Protein AF-A0AAV1U0G1-F1 (afdb_monomer)

Radius of gyration: 42.74 Å; Cα contacts (8 Å, |Δi|>4): 14; chains: 1; bounding box: 74×55×129 Å

Mean predicted aligned error: 19.36 Å

Solvent-accessible surface area (backbone atoms only — not comparable to full-atom values): 7102 Å² total; per-residue (Å²): 137,83,80,84,84,75,72,89,66,76,85,77,79,51,84,85,47,50,61,57,56,49,51,56,50,51,52,54,49,50,55,50,51,55,51,50,52,52,52,50,50,53,52,53,52,54,50,52,54,52,52,53,50,51,52,49,52,50,51,57,65,51,51,61,53,54,53,54,52,51,53,30,54,75,67,68,62,58,80,49,75,72,52,31,57,73,69,72,42,78,88,73,70,80,73,79,77,77,76,82,82,84,90,88,80,82,84,81,83,77,136

Organism: NCBI:txid2874970

Structure (mmCIF, N/CA/C/O backbone):
data_AF-A0AAV1U0G1-F1
#
_entry.id   AF-A0AAV1U0G1-F1
#
loop_
_atom_site.group_PDB
_atom_site.id
_atom_site.type_symbol
_atom_site.label_atom_id
_atom_site.label_alt_id
_atom_site.label_comp_id
_atom_site.label_asym_id
_atom_site.label_entity_id
_atom_site.label_seq_id
_atom_site.pdbx_PDB_ins_code
_atom_site.Cartn_x
_atom_site.Cartn_y
_atom_site.Cartn_z
_atom_site.occupancy
_atom_site.B_iso_or_equiv
_atom_site.auth_seq_id
_atom_site.auth_comp_id
_atom_site.auth_asym_id
_atom_site.auth_atom_id
_atom_site.pdbx_PDB_model_num
ATOM 1 N N . MET A 1 1 ? 34.515 38.239 -42.672 1.00 46.06 1 MET A N 1
ATOM 2 C CA . MET A 1 1 ? 34.673 36.970 -41.935 1.00 46.06 1 MET A CA 1
ATOM 3 C C . MET A 1 1 ? 33.276 36.425 -41.699 1.00 46.06 1 MET A C 1
ATOM 5 O O . MET A 1 1 ? 32.538 37.038 -40.944 1.00 46.06 1 MET A O 1
ATOM 9 N N . LEU A 1 2 ? 32.879 35.398 -42.452 1.00 50.66 2 LEU A N 1
ATOM 10 C CA . LEU A 1 2 ? 31.623 34.667 -42.260 1.00 50.66 2 LEU A CA 1
ATOM 11 C C . LEU A 1 2 ? 31.963 33.468 -41.376 1.00 50.66 2 LEU A C 1
ATOM 13 O O . LEU A 1 2 ? 32.908 32.751 -41.689 1.00 50.66 2 LEU A O 1
ATOM 17 N N . GLY A 1 3 ? 31.288 33.355 -40.234 1.00 52.16 3 GLY A N 1
ATOM 18 C CA . GLY A 1 3 ? 31.493 32.266 -39.287 1.00 52.16 3 GLY A CA 1
ATOM 19 C C . GLY A 1 3 ? 30.955 30.962 -39.858 1.00 52.16 3 GLY A C 1
ATOM 20 O O . GLY A 1 3 ? 29.850 30.932 -40.395 1.00 52.16 3 GLY A O 1
ATOM 21 N N . ASP A 1 4 ? 31.755 29.908 -39.751 1.00 59.22 4 ASP A N 1
ATOM 22 C CA . ASP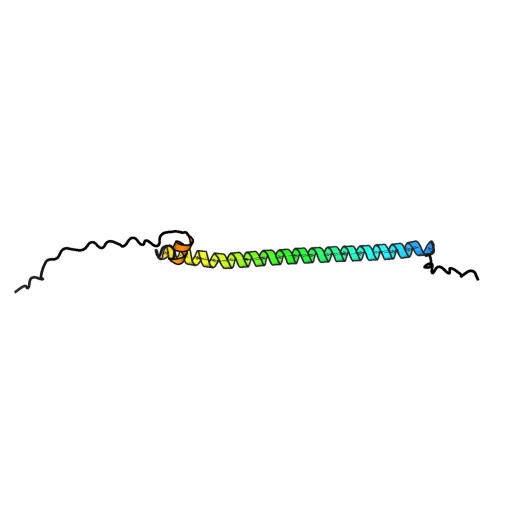 A 1 4 ? 31.344 28.550 -40.067 1.00 59.22 4 ASP A CA 1
ATOM 23 C C . ASP A 1 4 ? 30.361 28.073 -38.986 1.00 59.22 4 ASP A C 1
ATOM 25 O O . ASP A 1 4 ? 30.764 27.682 -37.889 1.00 59.22 4 ASP A O 1
ATOM 29 N N . ASP A 1 5 ? 29.061 28.123 -39.289 1.00 60.03 5 ASP A N 1
ATOM 30 C CA . ASP A 1 5 ? 28.007 27.436 -38.532 1.00 60.03 5 ASP A CA 1
ATOM 31 C C . ASP A 1 5 ? 28.147 25.921 -38.752 1.00 60.03 5 ASP A C 1
ATOM 33 O O . ASP A 1 5 ? 27.413 25.275 -39.505 1.00 60.03 5 ASP A O 1
ATO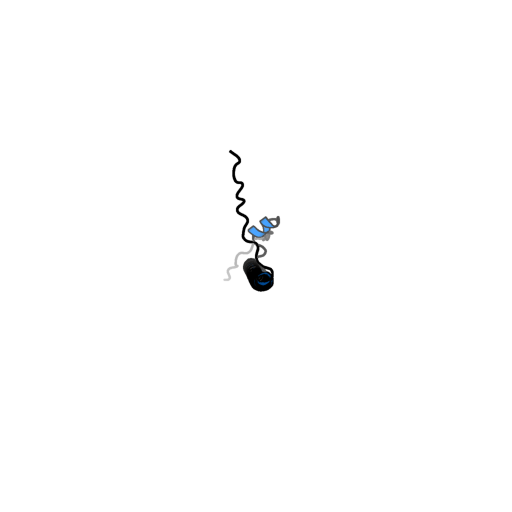M 37 N N . SER A 1 6 ? 29.149 25.339 -38.096 1.00 62.12 6 SER A N 1
ATOM 38 C CA . SER A 1 6 ? 29.300 23.896 -37.967 1.00 62.12 6 SER A CA 1
ATOM 39 C C . SER A 1 6 ? 28.276 23.404 -36.949 1.00 62.12 6 SER A C 1
ATOM 41 O O . SER A 1 6 ? 28.562 23.261 -35.763 1.00 62.12 6 SER A O 1
ATOM 43 N N . HIS A 1 7 ? 27.044 23.188 -37.404 1.00 63.41 7 HIS A N 1
ATOM 44 C CA . HIS A 1 7 ? 26.038 22.505 -36.607 1.00 63.41 7 HIS A CA 1
ATOM 45 C C . HIS A 1 7 ? 26.537 21.095 -36.266 1.00 63.41 7 HIS A C 1
ATOM 47 O O . HIS A 1 7 ? 26.661 20.255 -37.159 1.00 63.41 7 HIS A O 1
ATOM 53 N N . ASP A 1 8 ? 26.772 20.841 -34.975 1.00 66.12 8 ASP A N 1
ATOM 54 C CA . ASP A 1 8 ? 26.903 19.513 -34.362 1.00 66.12 8 ASP A CA 1
ATOM 55 C C . ASP A 1 8 ? 25.611 18.712 -34.595 1.00 66.12 8 ASP A C 1
ATOM 57 O O . ASP A 1 8 ? 24.744 18.563 -33.731 1.00 66.12 8 ASP A O 1
ATOM 61 N N . ARG A 1 9 ? 25.421 18.236 -35.824 1.00 67.12 9 ARG A N 1
ATOM 62 C CA . ARG A 1 9 ? 24.336 17.324 -36.159 1.00 67.12 9 ARG A CA 1
ATOM 63 C C . ARG A 1 9 ? 24.771 15.937 -35.726 1.00 67.12 9 ARG A C 1
ATOM 65 O O . ARG A 1 9 ? 25.721 15.385 -36.278 1.00 67.12 9 ARG A O 1
ATOM 72 N N . ALA A 1 10 ? 24.056 15.384 -34.748 1.00 76.81 10 ALA A N 1
ATOM 73 C CA . ALA A 1 10 ? 24.210 13.989 -34.369 1.00 76.81 10 ALA A CA 1
ATOM 74 C C . ALA A 1 10 ? 24.141 13.102 -35.630 1.00 76.81 10 ALA A C 1
ATOM 76 O O . ALA A 1 10 ? 23.295 13.358 -36.499 1.00 76.81 10 ALA A O 1
ATOM 77 N N . PRO A 1 11 ? 25.029 12.102 -35.758 1.00 76.62 11 PRO A N 1
ATOM 78 C CA . PRO A 1 11 ? 25.056 11.233 -36.923 1.00 76.62 11 PRO A CA 1
ATOM 79 C C . PRO A 1 11 ? 23.695 10.552 -37.086 1.00 76.62 11 PRO A C 1
ATOM 81 O O . PRO A 1 11 ? 23.159 9.962 -36.148 1.00 76.62 11 PRO A O 1
ATOM 84 N N . VAL A 1 12 ? 23.115 10.689 -38.280 1.00 81.00 12 VAL A N 1
ATOM 85 C CA . VAL A 1 12 ? 21.846 10.045 -38.623 1.00 81.00 12 VAL A CA 1
ATOM 86 C C . VAL A 1 12 ? 22.142 8.574 -38.916 1.00 81.00 12 VAL A C 1
ATOM 88 O O . VAL A 1 12 ? 22.995 8.311 -39.767 1.00 81.00 12 VAL A O 1
ATOM 91 N N . PRO A 1 13 ? 21.468 7.628 -38.240 1.00 79.19 13 PRO A N 1
ATOM 92 C CA . PRO A 1 13 ? 21.688 6.207 -38.469 1.00 79.19 13 PRO A CA 1
ATOM 93 C C . PRO A 1 13 ? 21.300 5.817 -39.895 1.00 79.19 13 PRO A C 1
ATOM 95 O O . PRO A 1 13 ? 20.357 6.366 -40.480 1.00 79.19 13 PRO A O 1
ATOM 98 N N . SER A 1 14 ? 22.039 4.868 -40.460 1.00 82.19 14 SER A N 1
ATOM 99 C CA . SER A 1 14 ? 21.786 4.371 -41.812 1.00 82.19 14 SER A CA 1
ATOM 100 C C . SER A 1 14 ? 20.517 3.510 -41.865 1.00 82.19 14 SER A C 1
ATOM 102 O O . SER A 1 14 ? 20.058 2.982 -40.853 1.00 82.19 14 SER A O 1
ATOM 104 N N . ILE A 1 15 ? 19.932 3.348 -43.058 1.00 82.31 15 ILE A N 1
ATOM 105 C CA . ILE A 1 15 ? 18.722 2.526 -43.262 1.00 82.31 15 ILE A CA 1
ATOM 106 C C . ILE A 1 15 ? 18.917 1.084 -42.773 1.00 82.31 15 ILE A C 1
ATOM 108 O O . ILE A 1 15 ? 17.977 0.500 -42.236 1.00 82.31 15 ILE A O 1
ATOM 112 N N . ASP A 1 16 ? 20.132 0.552 -42.893 1.00 85.12 16 ASP A N 1
ATOM 113 C CA . ASP A 1 16 ? 20.477 -0.804 -42.464 1.00 85.12 16 ASP A CA 1
ATOM 114 C C . ASP A 1 16 ? 20.623 -0.924 -40.932 1.00 85.12 16 ASP A C 1
ATOM 116 O O . ASP A 1 16 ? 20.491 -2.017 -40.389 1.00 85.12 16 ASP A O 1
ATOM 120 N N . GLU A 1 17 ? 20.825 0.189 -40.216 1.00 81.06 17 GLU A N 1
ATOM 121 C CA . GLU A 1 17 ? 20.924 0.252 -38.746 1.00 81.06 17 GLU A CA 1
ATOM 122 C C . GLU A 1 17 ? 19.560 0.427 -38.056 1.00 81.06 17 GLU A C 1
ATOM 124 O O . GLU A 1 17 ? 19.391 0.063 -36.889 1.00 81.06 17 GLU A O 1
ATOM 129 N N . LEU A 1 18 ? 18.555 0.948 -38.771 1.00 81.88 18 LEU A N 1
ATOM 130 C CA . LEU A 1 18 ? 17.208 1.178 -38.231 1.00 81.88 18 LEU A CA 1
ATOM 131 C C . LEU A 1 18 ? 16.517 -0.083 -37.671 1.00 81.88 18 LEU A C 1
ATOM 133 O O . LEU A 1 18 ? 15.838 0.040 -36.647 1.00 81.88 18 LEU A O 1
ATOM 137 N N . PRO A 1 19 ? 16.638 -1.282 -38.280 1.00 83.94 19 PRO A N 1
ATOM 138 C CA . PRO A 1 19 ? 16.022 -2.495 -37.748 1.00 83.94 19 PRO A CA 1
ATOM 139 C C . PRO A 1 19 ? 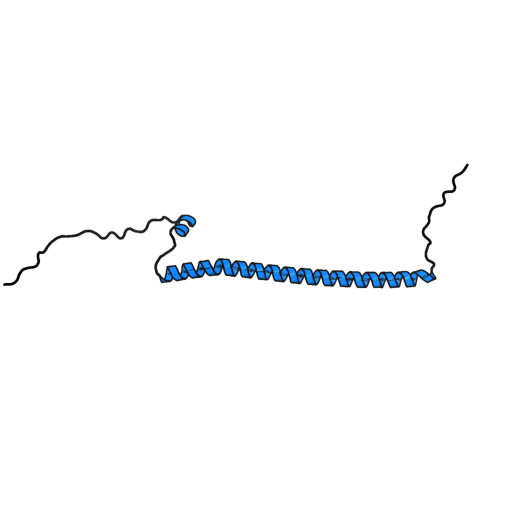16.610 -2.917 -36.398 1.00 83.94 19 PRO A C 1
ATOM 141 O O . PRO A 1 19 ? 15.854 -3.315 -35.515 1.00 83.94 19 PRO A O 1
ATOM 144 N N . PHE A 1 20 ? 17.929 -2.787 -36.225 1.00 76.31 20 PHE A N 1
ATOM 145 C CA . PHE A 1 20 ? 18.627 -3.130 -34.981 1.00 76.31 20 PHE A CA 1
ATOM 146 C C . PHE A 1 20 ? 18.252 -2.161 -33.862 1.00 76.31 20 PHE A C 1
ATOM 148 O O . PHE A 1 20 ? 17.809 -2.584 -32.801 1.00 76.31 20 PHE A O 1
ATOM 155 N N . LEU A 1 21 ? 18.272 -0.857 -34.154 1.00 74.44 21 LEU A N 1
ATOM 156 C CA . LEU A 1 21 ? 17.825 0.168 -33.208 1.00 74.44 21 LEU A CA 1
ATOM 157 C C . LEU A 1 21 ? 16.356 -0.010 -32.809 1.00 74.44 21 LEU A C 1
ATOM 159 O O . LEU A 1 21 ? 15.994 0.242 -31.663 1.00 74.44 21 LEU A O 1
ATOM 163 N N . ARG A 1 22 ? 15.490 -0.442 -33.737 1.00 77.12 22 ARG A N 1
ATOM 164 C CA . ARG A 1 22 ? 14.090 -0.755 -33.424 1.00 77.12 22 ARG A CA 1
ATOM 165 C C . ARG A 1 22 ? 13.989 -1.977 -32.511 1.00 77.12 22 ARG A C 1
ATOM 167 O O . ARG A 1 22 ? 13.204 -1.925 -31.573 1.00 77.12 22 ARG A O 1
ATOM 174 N N . ALA A 1 23 ? 14.746 -3.040 -32.774 1.00 77.62 23 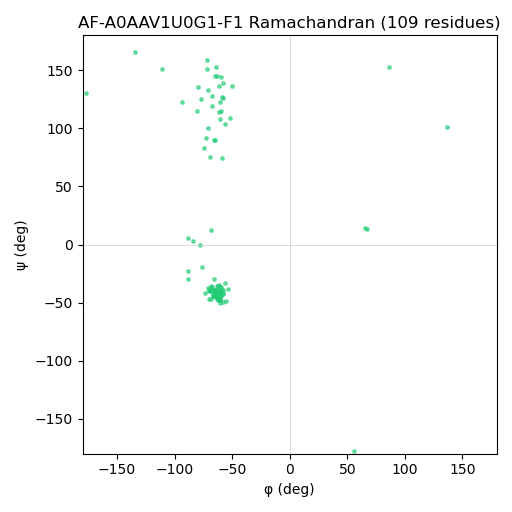ALA A N 1
ATOM 175 C CA . ALA A 1 23 ? 14.739 -4.245 -31.948 1.00 77.62 23 ALA A CA 1
ATOM 176 C C . ALA A 1 23 ? 15.172 -3.945 -30.504 1.00 77.62 23 ALA A C 1
ATOM 178 O O . ALA A 1 23 ? 14.430 -4.270 -29.580 1.00 77.62 23 ALA A O 1
ATOM 179 N N . ASP A 1 24 ? 16.275 -3.215 -30.325 1.00 79.88 24 ASP A N 1
ATOM 180 C CA . ASP A 1 24 ? 16.770 -2.806 -29.004 1.00 79.88 24 ASP A CA 1
ATOM 181 C C . ASP A 1 24 ? 15.747 -1.928 -28.263 1.00 79.88 24 ASP A C 1
ATOM 183 O O . ASP A 1 24 ? 15.567 -2.025 -27.048 1.00 79.88 24 ASP A O 1
ATOM 187 N N . ASN A 1 25 ? 15.033 -1.068 -28.998 1.00 80.44 25 ASN A N 1
ATOM 188 C CA . ASN A 1 25 ? 13.995 -0.212 -28.429 1.00 80.44 25 ASN A CA 1
ATOM 189 C C . ASN A 1 25 ? 12.762 -1.016 -27.985 1.00 80.44 25 ASN A C 1
ATOM 191 O O . ASN A 1 25 ? 12.188 -0.729 -26.937 1.00 80.44 25 ASN A O 1
ATOM 195 N N . GLU A 1 26 ? 12.355 -2.027 -28.754 1.00 84.38 26 GLU A N 1
ATOM 196 C CA . GLU A 1 26 ? 11.258 -2.924 -28.374 1.00 84.38 26 GLU A CA 1
ATOM 197 C C . GLU A 1 26 ? 11.638 -3.820 -27.185 1.00 84.38 26 GLU A C 1
ATOM 199 O O . GLU A 1 26 ? 10.829 -3.998 -26.273 1.00 84.38 26 GLU A O 1
ATOM 204 N N . GLU A 1 27 ? 12.881 -4.302 -27.124 1.00 83.38 27 GLU A N 1
ATOM 205 C CA . GLU A 1 27 ? 13.395 -5.035 -25.965 1.00 83.38 27 GLU A CA 1
ATOM 206 C C . GLU A 1 27 ? 13.407 -4.146 -24.711 1.00 83.38 27 GLU A C 1
ATOM 208 O O . GLU A 1 27 ? 12.834 -4.515 -23.684 1.00 83.38 27 GLU A O 1
ATOM 213 N N . ALA A 1 28 ? 13.931 -2.921 -24.806 1.00 84.75 28 ALA A N 1
ATOM 214 C CA . ALA A 1 28 ? 13.915 -1.964 -23.700 1.00 84.75 28 ALA A CA 1
ATOM 215 C C . ALA A 1 28 ? 12.490 -1.612 -23.234 1.00 84.75 28 ALA A C 1
ATOM 217 O O . ALA A 1 28 ? 12.237 -1.498 -22.031 1.00 84.75 28 ALA A O 1
ATOM 218 N N . LYS A 1 29 ? 11.536 -1.469 -24.165 1.00 86.25 29 LYS A N 1
ATOM 219 C CA . LYS A 1 29 ? 10.119 -1.254 -23.831 1.00 86.25 29 LYS A CA 1
ATOM 220 C C . LYS A 1 29 ? 9.524 -2.444 -23.092 1.00 86.25 29 LYS A C 1
ATOM 222 O O . LYS A 1 29 ? 8.837 -2.230 -22.097 1.00 86.25 29 LYS A O 1
ATOM 227 N N . SER A 1 30 ? 9.784 -3.668 -23.551 1.00 87.25 30 SER A N 1
ATOM 228 C CA . SER A 1 30 ? 9.281 -4.875 -22.885 1.00 87.25 30 SER A CA 1
ATOM 229 C C . SER A 1 30 ? 9.801 -4.989 -21.449 1.00 87.25 30 SER A C 1
ATOM 231 O O . SER A 1 30 ? 8.999 -5.112 -20.526 1.00 87.25 30 SER A O 1
ATOM 233 N N . GLY A 1 31 ? 11.106 -4.790 -21.229 1.00 88.88 31 GLY A N 1
ATOM 234 C CA . GLY A 1 31 ? 11.688 -4.794 -19.884 1.00 88.88 31 GLY A CA 1
ATOM 235 C C . GLY A 1 31 ? 11.120 -3.699 -18.972 1.00 88.88 31 GLY A C 1
ATOM 236 O O . GLY A 1 31 ? 10.932 -3.921 -17.775 1.00 88.88 31 GLY A O 1
ATOM 237 N N . LEU A 1 32 ? 10.798 -2.523 -19.523 1.00 90.00 32 LEU A N 1
ATOM 238 C CA . LEU A 1 32 ? 10.171 -1.437 -18.765 1.00 90.00 32 LEU A CA 1
ATOM 239 C C . LEU A 1 32 ? 8.721 -1.763 -18.379 1.00 90.00 32 LEU A C 1
ATOM 241 O O . LEU A 1 32 ? 8.314 -1.464 -17.256 1.00 90.00 32 LEU A O 1
ATOM 245 N N . LEU A 1 33 ? 7.953 -2.390 -19.273 1.00 91.00 33 LEU A N 1
ATOM 246 C CA . LEU A 1 33 ? 6.593 -2.848 -18.979 1.00 91.00 33 LEU A CA 1
ATOM 247 C C . LEU A 1 33 ? 6.592 -3.921 -17.882 1.00 91.00 33 LEU A C 1
ATOM 249 O O . LEU A 1 33 ? 5.837 -3.797 -16.920 1.00 91.00 33 LEU A O 1
ATOM 253 N N . ASP A 1 34 ? 7.497 -4.896 -17.958 1.00 91.75 34 ASP A N 1
ATOM 254 C CA . ASP A 1 34 ? 7.636 -5.940 -16.935 1.00 91.75 34 ASP A CA 1
ATOM 255 C C . ASP A 1 34 ? 8.013 -5.356 -15.563 1.00 91.75 34 ASP A C 1
ATOM 257 O O . ASP A 1 34 ? 7.478 -5.760 -14.524 1.00 91.75 34 ASP A O 1
ATOM 261 N N . ALA A 1 35 ? 8.906 -4.361 -15.541 1.00 89.94 35 ALA A N 1
ATOM 262 C CA . ALA A 1 35 ? 9.287 -3.667 -14.315 1.00 89.94 35 ALA A CA 1
ATOM 263 C C . ALA A 1 35 ? 8.116 -2.880 -13.698 1.00 89.94 35 ALA A C 1
ATOM 265 O O . ALA A 1 35 ? 7.956 -2.876 -12.472 1.00 89.94 35 ALA A O 1
ATOM 266 N N . LEU A 1 36 ? 7.283 -2.236 -14.524 1.00 91.69 36 LEU A N 1
ATOM 267 C CA . LEU A 1 36 ? 6.078 -1.540 -14.064 1.00 91.69 36 LEU A CA 1
ATOM 268 C C . LEU A 1 36 ? 5.050 -2.514 -13.478 1.00 91.69 36 LEU A C 1
ATOM 270 O O . LEU A 1 36 ? 4.523 -2.254 -12.395 1.00 91.69 36 LEU A O 1
ATOM 274 N N . ASP A 1 37 ? 4.822 -3.651 -14.133 1.00 92.25 37 ASP A N 1
ATOM 275 C CA . ASP A 1 37 ? 3.920 -4.702 -13.654 1.00 92.25 37 ASP A CA 1
ATOM 276 C C . ASP A 1 37 ? 4.373 -5.265 -12.298 1.00 92.25 37 ASP A C 1
ATOM 278 O O . ASP A 1 37 ? 3.574 -5.420 -11.368 1.00 92.25 37 ASP A O 1
ATOM 282 N N . MET A 1 38 ? 5.672 -5.533 -12.148 1.00 91.88 38 MET A N 1
ATOM 283 C CA . MET A 1 38 ? 6.274 -5.986 -10.888 1.00 91.88 38 MET A CA 1
ATOM 284 C C . MET A 1 38 ? 6.108 -4.949 -9.768 1.00 91.88 38 MET A C 1
ATOM 286 O O . MET A 1 38 ? 5.739 -5.292 -8.636 1.00 91.88 38 MET A O 1
ATOM 290 N N . ALA A 1 39 ? 6.339 -3.670 -10.075 1.00 89.19 39 ALA A N 1
ATOM 291 C CA . ALA A 1 39 ? 6.160 -2.582 -9.121 1.00 89.19 39 ALA A CA 1
ATOM 292 C C . ALA A 1 39 ? 4.690 -2.435 -8.692 1.00 89.19 39 ALA A C 1
ATOM 294 O O . ALA A 1 39 ? 4.402 -2.234 -7.508 1.00 89.19 39 ALA A O 1
ATOM 295 N N . GLU A 1 40 ? 3.747 -2.582 -9.626 1.00 91.12 40 GLU A N 1
ATOM 296 C CA . GLU A 1 40 ? 2.320 -2.496 -9.326 1.00 91.12 40 GLU A CA 1
ATOM 297 C C . GLU A 1 40 ? 1.852 -3.652 -8.432 1.00 91.12 40 GLU A C 1
ATOM 299 O O . GLU A 1 40 ? 1.145 -3.424 -7.445 1.00 91.12 40 GLU A O 1
ATOM 304 N N . ARG A 1 41 ? 2.289 -4.885 -8.717 1.00 89.56 41 ARG A N 1
ATOM 305 C CA . ARG A 1 41 ? 1.997 -6.059 -7.876 1.00 89.56 41 ARG A CA 1
ATOM 306 C C . ARG A 1 41 ? 2.499 -5.860 -6.451 1.00 89.56 41 ARG A C 1
ATOM 308 O O . ARG A 1 41 ? 1.717 -5.980 -5.510 1.00 89.56 41 ARG A O 1
ATOM 315 N N . THR A 1 42 ? 3.753 -5.438 -6.305 1.00 89.69 42 THR A N 1
ATOM 316 C CA . THR A 1 42 ? 4.360 -5.160 -4.995 1.00 89.69 42 THR A CA 1
ATOM 317 C C . THR A 1 42 ? 3.569 -4.098 -4.229 1.00 89.69 42 THR A C 1
ATOM 319 O O . THR A 1 42 ? 3.306 -4.241 -3.035 1.00 89.69 42 THR A O 1
ATOM 322 N N . ARG A 1 43 ? 3.128 -3.034 -4.912 1.00 88.56 43 ARG A N 1
ATOM 323 C CA . ARG A 1 43 ? 2.304 -1.985 -4.300 1.00 88.56 43 ARG A CA 1
ATOM 324 C C . ARG A 1 43 ? 0.960 -2.527 -3.810 1.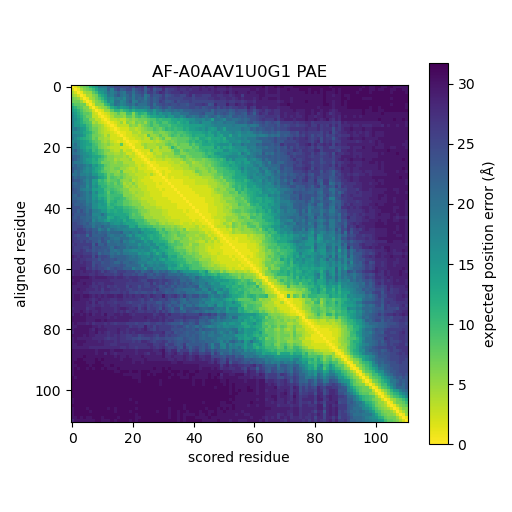00 88.56 43 ARG A C 1
ATOM 326 O O . ARG A 1 43 ? 0.539 -2.176 -2.709 1.00 88.56 43 ARG A O 1
ATOM 333 N N . ARG A 1 44 ? 0.282 -3.359 -4.605 1.00 83.56 44 ARG A N 1
ATOM 334 C CA . ARG A 1 44 ? -1.006 -3.968 -4.226 1.00 83.56 44 ARG A CA 1
ATOM 335 C C . ARG A 1 44 ? -0.852 -4.906 -3.027 1.00 83.56 44 ARG A C 1
ATOM 337 O O . ARG A 1 44 ? -1.668 -4.854 -2.112 1.00 83.56 44 ARG A O 1
ATOM 344 N N . GLU A 1 45 ? 0.213 -5.702 -2.992 1.00 86.62 45 GLU A N 1
ATOM 345 C CA . GLU A 1 45 ? 0.535 -6.568 -1.851 1.00 86.62 45 GLU A CA 1
ATOM 346 C C . GLU A 1 45 ? 0.783 -5.752 -0.577 1.00 86.62 45 GLU A C 1
ATOM 348 O O . GLU A 1 45 ? 0.175 -6.023 0.458 1.00 86.62 45 GLU A O 1
ATOM 353 N N . GLN A 1 46 ? 1.595 -4.693 -0.659 1.00 86.12 46 GLN A N 1
ATOM 354 C CA . GLN A 1 46 ? 1.832 -3.792 0.472 1.00 86.12 46 GLN A CA 1
ATOM 355 C C . GLN A 1 46 ? 0.542 -3.129 0.966 1.00 86.12 46 GLN A C 1
ATOM 357 O O . GLN A 1 46 ? 0.323 -3.031 2.172 1.00 86.12 46 GLN A O 1
ATOM 362 N N . GLN A 1 47 ? -0.338 -2.705 0.055 1.00 83.38 47 GLN A N 1
ATOM 363 C CA . GLN A 1 47 ? -1.646 -2.162 0.423 1.00 83.38 47 GLN A CA 1
ATOM 364 C C . GLN A 1 47 ? -2.501 -3.196 1.164 1.00 83.38 47 GLN A C 1
ATOM 366 O O . GLN A 1 47 ? -3.089 -2.861 2.190 1.00 83.38 47 GLN A O 1
ATOM 371 N N . GLY A 1 48 ? -2.526 -4.449 0.701 1.00 81.06 48 GLY A N 1
ATOM 372 C CA . GLY A 1 48 ? -3.221 -5.540 1.388 1.00 81.06 48 GLY A CA 1
ATOM 373 C C . GLY A 1 48 ? -2.693 -5.773 2.806 1.00 81.06 48 GLY A C 1
ATOM 374 O O . GLY A 1 48 ? -3.475 -5.865 3.751 1.00 81.06 48 GLY A O 1
ATOM 375 N N . LEU A 1 49 ? -1.368 -5.776 2.978 1.00 83.94 49 LEU A N 1
ATOM 376 C CA . LEU A 1 49 ? -0.731 -5.930 4.290 1.00 83.94 49 LEU A CA 1
ATOM 377 C C . LEU A 1 49 ? -1.078 -4.783 5.250 1.00 83.94 49 LEU A C 1
ATOM 379 O O . LEU A 1 49 ? -1.350 -5.027 6.425 1.00 83.94 49 LEU A O 1
ATOM 383 N N . VAL A 1 50 ? -1.114 -3.540 4.761 1.00 86.69 50 VAL A N 1
ATOM 384 C CA . VAL A 1 50 ? -1.511 -2.376 5.570 1.00 86.69 50 VAL A CA 1
ATOM 385 C C . VAL A 1 50 ? -2.977 -2.473 5.996 1.00 86.69 50 VAL A C 1
ATOM 387 O O . VAL A 1 50 ? -3.291 -2.197 7.152 1.00 86.69 50 VAL A O 1
ATOM 390 N N . VAL A 1 51 ? -3.871 -2.896 5.098 1.00 88.25 51 VAL A N 1
ATOM 391 C CA . VAL A 1 51 ? -5.299 -3.069 5.412 1.00 88.25 51 VAL A CA 1
ATOM 392 C C . VAL A 1 51 ? -5.501 -4.141 6.483 1.00 88.25 51 VAL A C 1
ATOM 394 O O . VAL A 1 51 ? -6.207 -3.899 7.463 1.00 88.25 51 VAL A O 1
ATOM 397 N N . GLU A 1 52 ? -4.852 -5.297 6.346 1.00 85.19 52 GLU A N 1
ATOM 398 C CA . GLU A 1 52 ? -4.945 -6.370 7.342 1.00 85.19 52 GLU A CA 1
ATOM 399 C C . GLU A 1 52 ? -4.361 -5.948 8.694 1.00 85.19 52 GLU A C 1
ATOM 401 O O . GLU A 1 52 ? -4.949 -6.228 9.741 1.00 85.19 52 GLU A O 1
ATOM 406 N N . TYR A 1 53 ? -3.253 -5.206 8.692 1.00 83.56 53 TYR A N 1
ATOM 407 C CA . TYR A 1 53 ? -2.676 -4.661 9.917 1.00 83.56 53 TYR A CA 1
ATOM 408 C C . TYR A 1 53 ? -3.627 -3.682 10.625 1.00 83.56 53 TYR A C 1
ATOM 410 O O . TYR A 1 53 ? -3.848 -3.799 11.832 1.00 83.56 53 TYR A O 1
ATOM 418 N N . LEU A 1 54 ? -4.250 -2.759 9.884 1.00 86.44 54 LEU A N 1
ATOM 419 C CA . LEU A 1 54 ? -5.239 -1.831 10.443 1.00 86.44 54 LEU A CA 1
ATOM 420 C C . LEU A 1 54 ? -6.453 -2.576 11.012 1.00 86.44 54 LEU A C 1
ATOM 422 O O . LEU A 1 54 ? -6.879 -2.287 12.129 1.00 86.44 54 LEU A O 1
ATOM 426 N N . ARG A 1 55 ? -6.951 -3.596 10.308 1.00 87.06 55 ARG A N 1
ATOM 427 C CA . ARG A 1 55 ? -8.060 -4.436 10.779 1.00 87.06 55 ARG A CA 1
ATOM 428 C C . ARG A 1 55 ? -7.723 -5.176 12.077 1.00 87.06 55 ARG A C 1
ATOM 430 O O . ARG A 1 55 ? -8.563 -5.275 12.974 1.00 87.06 55 ARG A O 1
ATOM 437 N N . GLN A 1 56 ? -6.498 -5.689 12.200 1.00 85.38 56 GLN A N 1
ATOM 438 C CA . GLN A 1 56 ? -6.025 -6.336 13.428 1.00 85.38 56 GLN A CA 1
ATOM 439 C C . GLN A 1 56 ? -5.939 -5.344 14.592 1.00 85.38 56 GLN A C 1
ATOM 441 O O . GLN A 1 56 ? -6.374 -5.670 15.699 1.00 85.38 56 GLN A O 1
ATOM 446 N N . LEU A 1 57 ? -5.439 -4.128 14.345 1.00 85.44 57 LEU A N 1
ATOM 447 C CA . LEU A 1 57 ? -5.398 -3.067 15.353 1.00 85.44 57 LEU A CA 1
ATOM 448 C C . LEU A 1 57 ? -6.799 -2.661 15.822 1.00 85.44 57 LEU A C 1
ATOM 450 O O . LEU A 1 57 ? -7.021 -2.538 17.026 1.00 85.44 57 LEU A O 1
ATOM 454 N N . GLU A 1 58 ? -7.755 -2.504 14.905 1.00 84.31 58 GLU A N 1
ATOM 455 C CA . GLU A 1 58 ? -9.153 -2.228 15.251 1.00 84.31 58 GLU A CA 1
ATOM 456 C C . GLU A 1 58 ? -9.741 -3.358 16.105 1.00 84.31 58 GLU A C 1
ATOM 458 O O . GLU A 1 58 ? -10.259 -3.115 17.196 1.00 84.31 58 GLU A O 1
ATOM 463 N N . SER A 1 59 ? -9.592 -4.614 15.676 1.00 79.50 59 SER A N 1
ATOM 464 C CA . SER A 1 59 ? -10.076 -5.774 16.435 1.00 79.50 59 SER A CA 1
ATOM 465 C C . SER A 1 59 ? -9.471 -5.844 17.845 1.00 79.50 59 SER A C 1
ATOM 467 O O . SER A 1 59 ? -10.177 -6.113 18.822 1.00 79.50 59 SER A O 1
ATOM 469 N N . ALA A 1 60 ? -8.173 -5.572 17.988 1.00 80.19 60 ALA A N 1
ATOM 470 C CA . ALA A 1 60 ? -7.509 -5.537 19.288 1.00 80.19 60 ALA A CA 1
ATOM 471 C C . ALA A 1 60 ? -8.041 -4.396 20.174 1.00 80.19 60 ALA A C 1
ATOM 473 O O . ALA A 1 60 ? -8.354 -4.619 21.345 1.00 80.19 60 ALA A O 1
ATOM 474 N N . ALA A 1 61 ? -8.211 -3.196 19.613 1.00 77.62 61 ALA A N 1
ATOM 475 C CA . ALA A 1 61 ? -8.710 -2.032 20.340 1.00 77.62 61 ALA A CA 1
ATOM 476 C C . ALA A 1 61 ? -10.151 -2.223 20.848 1.00 77.62 61 ALA A C 1
ATOM 478 O O . ALA A 1 61 ? -10.466 -1.836 21.977 1.00 77.62 61 ALA A O 1
ATOM 479 N N . PHE A 1 62 ? -11.024 -2.842 20.047 1.00 68.12 62 PHE A N 1
ATOM 480 C CA . PHE A 1 62 ? -12.439 -3.008 20.394 1.00 68.12 62 PHE A CA 1
ATOM 481 C C . PHE A 1 62 ? -12.741 -4.283 21.195 1.00 68.12 62 PHE A C 1
ATOM 483 O O . PHE A 1 62 ? -13.641 -4.268 22.039 1.00 68.12 62 PHE A O 1
ATOM 490 N N . SER A 1 63 ? -11.973 -5.364 21.025 1.00 65.06 63 SER A N 1
ATOM 491 C CA . SER A 1 63 ? -12.185 -6.604 21.793 1.00 65.06 63 SER A CA 1
ATOM 492 C C . SER A 1 63 ? -11.990 -6.407 23.303 1.00 65.06 63 SER A C 1
ATOM 494 O O . SER A 1 63 ? -12.791 -6.900 24.099 1.00 65.06 63 SER A O 1
ATOM 496 N N . GLY A 1 64 ? -10.993 -5.620 23.722 1.00 61.41 64 GLY A N 1
ATOM 497 C CA . GLY A 1 64 ? -10.747 -5.330 25.139 1.00 61.41 64 GLY A CA 1
ATOM 498 C C . GLY A 1 64 ? -11.862 -4.518 25.813 1.00 61.41 64 GLY A C 1
ATOM 499 O O . GLY A 1 64 ? -12.117 -4.681 27.009 1.00 61.41 64 GLY A O 1
ATOM 500 N N . LEU A 1 65 ? -12.565 -3.668 25.059 1.00 60.91 65 LEU A N 1
ATOM 501 C CA . LEU A 1 65 ? -13.720 -2.910 25.556 1.00 60.91 65 LEU A CA 1
ATOM 502 C C . LEU A 1 65 ? -14.918 -3.832 25.803 1.00 60.91 65 LEU A C 1
ATOM 504 O O . LEU A 1 65 ? -15.512 -3.802 26.881 1.00 60.91 65 LEU A O 1
ATOM 508 N N . GLN A 1 66 ? -15.216 -4.711 24.849 1.00 61.59 66 GLN A N 1
ATOM 509 C CA . GLN A 1 66 ? -16.387 -5.584 24.906 1.00 61.59 66 GLN A CA 1
ATOM 510 C C . GLN A 1 66 ? -16.284 -6.653 26.012 1.00 61.59 66 GLN A C 1
ATOM 512 O O . GLN A 1 66 ? -17.271 -6.979 26.679 1.00 61.59 66 GLN A O 1
ATOM 517 N N . GLN A 1 67 ? -15.080 -7.181 26.267 1.00 61.06 67 GLN A N 1
ATOM 518 C CA . GLN A 1 67 ? -14.844 -8.142 27.355 1.00 61.06 67 GLN A CA 1
ATOM 519 C C . GLN A 1 67 ? -15.019 -7.500 28.739 1.00 61.06 67 GLN A C 1
ATOM 521 O O . GLN A 1 67 ? -15.613 -8.096 29.636 1.00 61.06 67 GLN A O 1
ATOM 526 N N . ASN A 1 68 ? -14.576 -6.253 28.912 1.00 62.91 68 ASN A N 1
ATOM 527 C CA . ASN A 1 68 ? -14.750 -5.530 30.172 1.00 62.91 68 ASN A CA 1
ATOM 528 C C . ASN A 1 68 ? -16.214 -5.157 30.432 1.00 62.91 68 ASN A C 1
ATOM 530 O O . ASN A 1 68 ? -16.680 -5.262 31.566 1.00 62.91 68 ASN A O 1
ATOM 534 N N . GLU A 1 69 ? -16.958 -4.758 29.400 1.00 64.69 69 GLU A N 1
ATOM 535 C CA . GLU A 1 69 ? -18.394 -4.487 29.518 1.00 64.69 69 GLU A CA 1
ATOM 536 C C . GLU A 1 69 ? -19.188 -5.757 29.840 1.00 64.69 69 GLU A C 1
ATOM 538 O O . GLU A 1 69 ? -20.019 -5.749 30.749 1.00 64.69 69 GLU A O 1
ATOM 543 N N . SER A 1 70 ? -18.895 -6.870 29.162 1.00 65.25 70 SER A N 1
ATOM 544 C CA . SER A 1 70 ? -19.575 -8.148 29.404 1.00 65.25 70 SER A CA 1
ATOM 545 C C . SER A 1 70 ? -19.250 -8.747 30.775 1.00 65.25 70 SER A C 1
ATOM 547 O O . SER A 1 70 ? -20.160 -9.208 31.464 1.00 65.25 70 SER A O 1
ATOM 549 N N . ALA A 1 71 ? -17.996 -8.684 31.232 1.00 70.00 71 ALA A N 1
ATOM 550 C CA . ALA A 1 71 ? -17.623 -9.090 32.588 1.00 70.00 71 ALA A CA 1
ATOM 551 C C . ALA A 1 71 ? -18.350 -8.250 33.649 1.00 70.00 71 ALA A C 1
ATOM 553 O O . ALA A 1 71 ? -18.849 -8.777 34.643 1.00 70.00 71 ALA A O 1
ATOM 554 N N . ARG A 1 72 ? -18.480 -6.944 33.413 1.00 67.75 72 ARG A N 1
ATOM 555 C CA . ARG A 1 72 ? -19.160 -6.016 34.318 1.00 67.75 72 ARG A CA 1
ATOM 556 C C . ARG A 1 72 ? -20.677 -6.212 34.342 1.00 67.75 72 ARG A C 1
ATOM 558 O O . ARG A 1 72 ? -21.272 -6.136 35.414 1.00 67.75 72 ARG A O 1
ATOM 565 N N . ALA A 1 73 ? -21.287 -6.518 33.195 1.00 70.31 73 ALA A N 1
ATOM 566 C CA . ALA A 1 73 ? -22.695 -6.899 33.098 1.00 70.31 73 ALA A CA 1
ATOM 567 C C . ALA A 1 73 ? -22.970 -8.219 33.833 1.00 70.31 73 ALA A C 1
ATOM 569 O O . ALA A 1 73 ? -23.924 -8.302 34.601 1.00 70.31 73 ALA A O 1
ATOM 570 N N . ARG A 1 74 ? -22.092 -9.222 33.675 1.00 68.62 74 ARG A N 1
ATOM 571 C CA . ARG A 1 74 ? -22.163 -10.490 34.425 1.00 68.62 74 ARG A CA 1
ATOM 572 C C . ARG A 1 74 ? -22.003 -10.289 35.932 1.00 68.62 74 ARG A C 1
ATOM 574 O O . ARG A 1 74 ? -22.666 -10.970 36.702 1.00 68.62 74 ARG A O 1
ATOM 581 N N . ALA A 1 75 ? -21.168 -9.341 36.348 1.00 77.31 75 ALA A N 1
ATOM 582 C CA . ALA A 1 75 ? -21.009 -8.956 37.749 1.00 77.31 75 ALA A CA 1
ATOM 583 C C . ALA A 1 75 ? -22.139 -8.045 38.276 1.00 77.31 75 ALA A C 1
ATOM 585 O O . ALA A 1 75 ? -22.093 -7.637 39.432 1.00 77.31 75 ALA A O 1
ATOM 586 N N . GLY A 1 76 ? -23.126 -7.678 37.446 1.00 77.12 76 GLY A N 1
ATOM 587 C CA . GLY A 1 76 ? -24.226 -6.786 37.832 1.00 77.12 76 GLY A CA 1
ATOM 588 C C . GLY A 1 76 ? -23.799 -5.343 38.133 1.00 77.12 76 GLY A C 1
ATOM 589 O O . GLY A 1 76 ? -24.575 -4.574 38.687 1.00 77.12 76 GLY A O 1
ATOM 590 N N . LEU A 1 77 ? -22.575 -4.949 37.769 1.00 76.94 77 LEU A N 1
ATOM 591 C CA . LEU A 1 77 ? -21.952 -3.688 38.193 1.00 76.94 77 LEU A CA 1
ATOM 592 C C . LEU A 1 77 ? -22.336 -2.469 37.335 1.00 76.94 77 LEU A C 1
ATOM 594 O O . LEU A 1 77 ? -21.802 -1.379 37.560 1.00 76.94 77 LEU A O 1
ATOM 598 N N . GLY A 1 78 ? -23.225 -2.645 36.350 1.00 75.62 78 GLY A N 1
ATOM 599 C CA . GLY A 1 78 ? -23.695 -1.583 35.456 1.00 75.62 78 GLY A CA 1
ATOM 600 C C . GLY A 1 78 ? -22.569 -0.841 34.707 1.00 75.62 78 GLY A C 1
ATOM 601 O O . GLY A 1 78 ? -21.388 -1.179 34.823 1.00 75.62 78 GLY A O 1
ATOM 602 N N . PRO A 1 79 ? -22.893 0.182 33.901 1.00 7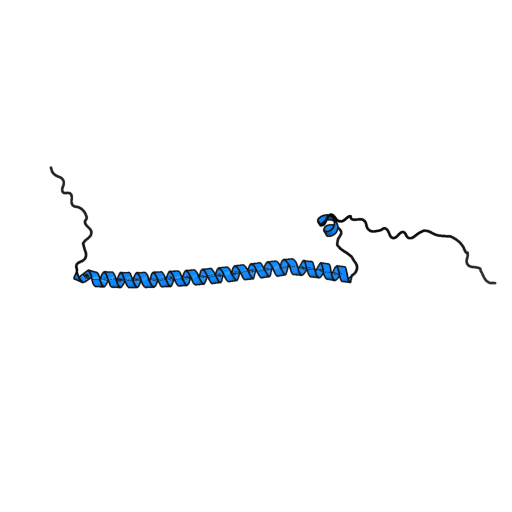5.94 79 PRO A N 1
ATOM 603 C CA . PRO A 1 79 ? -21.885 0.999 33.229 1.00 75.94 79 PRO A CA 1
ATOM 604 C C . PRO A 1 79 ? -21.036 1.800 34.228 1.00 75.94 79 PRO A C 1
ATOM 606 O O . PRO A 1 79 ? -21.510 2.275 35.259 1.00 75.94 79 PRO A O 1
ATOM 609 N N . SER A 1 80 ? -19.750 1.982 33.911 1.00 76.81 80 SER A N 1
ATOM 610 C CA . SER A 1 80 ? -18.822 2.725 34.774 1.00 76.81 80 SER A CA 1
ATOM 611 C C . SER A 1 80 ? -19.199 4.203 34.920 1.00 76.81 80 SER A C 1
ATOM 613 O O . SER A 1 80 ? -19.726 4.807 33.988 1.00 76.81 80 SER A O 1
ATOM 615 N N . ARG A 1 81 ? -18.821 4.843 36.039 1.00 77.62 81 ARG A N 1
ATOM 616 C CA . ARG A 1 81 ? -19.029 6.291 36.256 1.00 77.62 81 ARG A CA 1
ATOM 617 C C . ARG A 1 81 ? -18.457 7.153 35.119 1.00 77.62 81 ARG A C 1
ATOM 619 O O . ARG A 1 81 ? -19.071 8.123 34.690 1.00 77.62 81 ARG A O 1
ATOM 626 N N . ARG A 1 82 ? -17.293 6.773 34.579 1.00 77.94 82 ARG A N 1
ATOM 627 C CA . ARG A 1 82 ? -16.651 7.466 33.447 1.00 77.94 82 ARG A CA 1
ATOM 628 C C . ARG A 1 82 ? -17.455 7.317 32.150 1.00 77.94 82 ARG A C 1
ATOM 630 O O . ARG A 1 82 ? -17.518 8.258 31.364 1.00 77.94 82 ARG A O 1
ATOM 637 N N . GLN A 1 83 ? -18.068 6.154 31.942 1.00 76.69 83 GLN A N 1
ATOM 638 C CA . GLN A 1 83 ? -18.905 5.857 30.779 1.00 76.69 83 GLN A CA 1
ATOM 639 C C . GLN A 1 83 ? -20.260 6.564 30.860 1.00 76.69 83 GLN A C 1
ATOM 641 O O . GLN A 1 83 ? -20.657 7.180 29.876 1.00 76.69 83 GLN A O 1
ATOM 646 N N . ARG A 1 84 ? -20.894 6.596 32.043 1.00 78.88 84 ARG A N 1
ATOM 647 C CA . ARG A 1 84 ? -22.122 7.372 32.295 1.00 78.88 84 ARG A CA 1
ATOM 648 C C . ARG A 1 84 ? -21.932 8.851 31.949 1.00 78.88 84 ARG A C 1
ATOM 650 O O . ARG A 1 84 ? -22.683 9.389 31.144 1.00 78.88 84 ARG A O 1
ATOM 657 N N . ARG A 1 85 ? -20.843 9.468 32.430 1.00 77.75 85 ARG A N 1
ATOM 658 C CA . ARG A 1 85 ? -20.487 10.860 32.091 1.00 77.75 85 ARG A CA 1
ATOM 659 C C . ARG A 1 85 ? -20.235 11.086 30.602 1.00 77.75 85 ARG A C 1
ATOM 661 O O . ARG A 1 85 ? -20.666 12.102 30.073 1.00 77.75 85 ARG A O 1
ATOM 668 N N . ARG A 1 86 ? -19.556 10.154 29.918 1.00 79.69 86 ARG A N 1
ATOM 669 C CA . ARG A 1 86 ? -19.349 10.238 28.458 1.00 79.69 86 ARG A CA 1
ATOM 670 C C . ARG A 1 86 ? -20.657 10.170 27.674 1.00 79.69 86 ARG A C 1
ATOM 672 O O . ARG A 1 86 ? -20.762 10.820 26.646 1.00 79.69 86 ARG A O 1
ATOM 679 N N . GLN A 1 87 ? -21.623 9.389 28.146 1.00 80.94 87 GLN A N 1
ATOM 680 C CA . GLN A 1 87 ? -22.923 9.2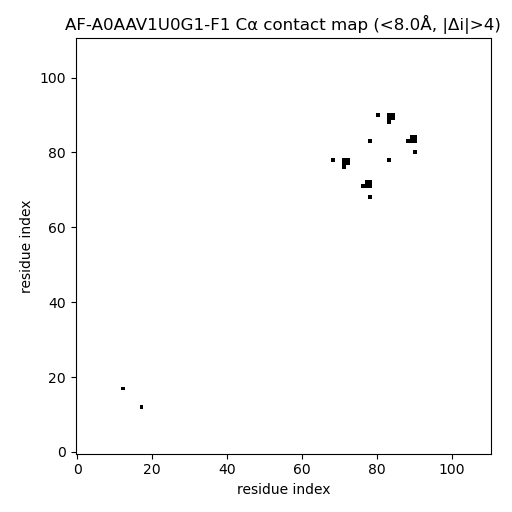12 27.496 1.00 80.94 87 GLN A CA 1
ATOM 681 C C . GLN A 1 87 ? -23.967 10.249 27.948 1.00 80.94 87 GLN A C 1
ATOM 683 O O . GLN A 1 87 ? -25.128 10.141 27.571 1.00 80.94 87 GLN A O 1
ATOM 688 N N . GLY A 1 88 ? -23.589 11.241 28.767 1.0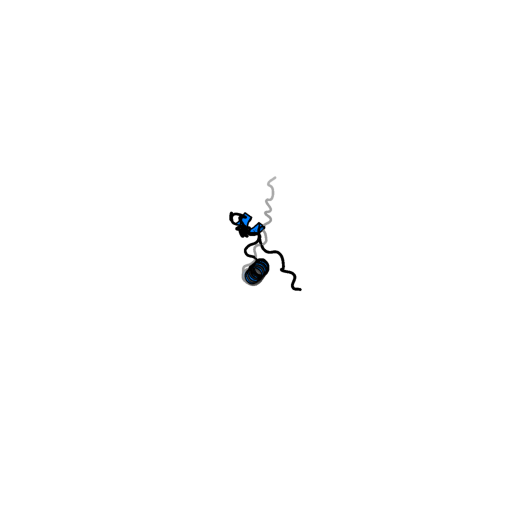0 75.06 88 GLY A N 1
ATOM 689 C CA . GLY A 1 88 ? -24.528 12.231 29.310 1.00 75.06 88 GLY A CA 1
ATOM 690 C C . GLY A 1 88 ? -25.573 11.637 30.262 1.00 75.06 88 GLY A C 1
ATOM 691 O O . GLY A 1 88 ? -26.567 12.287 30.572 1.00 75.06 88 GLY A O 1
ATOM 692 N N . MET A 1 89 ? -25.361 10.405 30.731 1.00 68.19 89 MET A N 1
ATOM 693 C CA . MET A 1 89 ? -26.241 9.730 31.678 1.00 68.19 89 MET A CA 1
ATOM 694 C C . MET A 1 89 ? -25.957 10.249 33.088 1.00 68.19 89 MET A C 1
ATOM 696 O O . M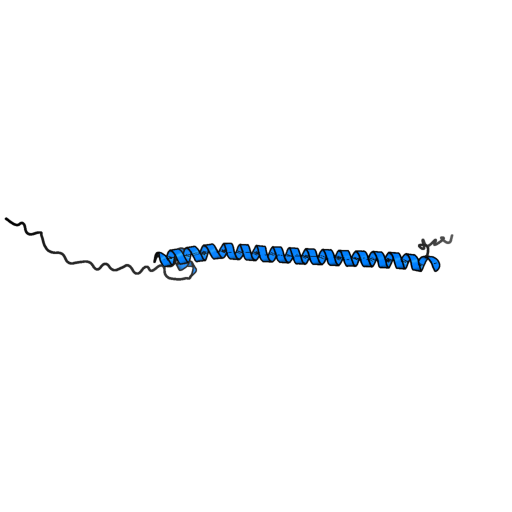ET A 1 89 ? -24.799 10.382 33.494 1.00 68.19 89 MET A O 1
ATOM 700 N N . SER A 1 90 ? -27.012 10.526 33.853 1.00 66.62 90 SER A N 1
ATOM 701 C CA . SER A 1 90 ? -26.879 11.000 35.228 1.00 66.62 90 SER A CA 1
ATOM 702 C C . SER A 1 90 ? -26.162 9.970 36.104 1.00 66.62 90 SER A C 1
ATOM 704 O O . SER A 1 90 ? -26.512 8.791 36.093 1.00 66.62 90 SER A O 1
ATOM 706 N N . ASP A 1 91 ? -25.227 10.431 36.939 1.00 64.56 91 ASP A N 1
ATOM 707 C CA . ASP A 1 91 ? -24.545 9.641 37.980 1.00 64.56 91 ASP A CA 1
ATOM 708 C C . ASP A 1 91 ? -25.486 9.230 39.143 1.00 64.56 91 ASP A C 1
ATOM 710 O O . ASP A 1 91 ? -25.006 8.804 40.195 1.00 64.56 91 ASP A O 1
ATOM 714 N N . PHE A 1 92 ? -26.806 9.386 38.989 1.00 55.50 92 PHE A N 1
ATOM 715 C CA . PHE A 1 92 ? -27.790 9.104 40.028 1.00 55.50 92 PHE A CA 1
ATOM 716 C C . PHE A 1 92 ? -27.922 7.590 40.225 1.00 55.50 92 PHE A C 1
ATOM 718 O O . PHE A 1 92 ? -28.694 6.910 39.553 1.00 55.50 92 PHE A O 1
ATOM 725 N N . GLU A 1 93 ? -27.126 7.057 41.146 1.00 60.59 93 GLU A N 1
ATOM 726 C CA . GLU A 1 93 ? -27.442 5.808 41.830 1.00 60.59 93 GLU A CA 1
ATOM 727 C C . GLU A 1 93 ? -28.764 6.041 42.580 1.00 60.59 93 GLU A C 1
ATOM 729 O O . GLU A 1 93 ? -28.824 6.982 43.381 1.00 60.59 93 GLU A O 1
ATOM 734 N N . PRO A 1 94 ? -29.835 5.255 42.357 1.00 47.62 94 PRO A N 1
ATOM 735 C CA . PRO A 1 94 ? -30.944 5.272 43.290 1.00 47.62 94 PRO A CA 1
ATOM 736 C C . PRO A 1 94 ? -30.373 4.829 44.633 1.00 47.62 94 PRO A C 1
ATOM 738 O O . PRO A 1 94 ? -30.001 3.671 44.816 1.00 47.62 94 PRO A O 1
ATOM 741 N N . LEU A 1 95 ? -30.259 5.784 45.557 1.00 44.81 95 LEU A N 1
ATOM 742 C CA . LEU A 1 95 ? -30.023 5.506 46.959 1.00 44.81 95 LEU A CA 1
ATOM 743 C C . LEU A 1 95 ? -31.109 4.501 47.342 1.00 44.81 95 LEU A C 1
ATOM 745 O O . LEU A 1 95 ? -32.291 4.854 47.340 1.00 44.81 95 LEU A O 1
ATOM 749 N N . GLN A 1 96 ? -30.732 3.239 47.567 1.00 50.41 96 GLN A N 1
ATOM 750 C CA . GLN A 1 96 ? -31.633 2.292 48.199 1.00 50.41 96 GLN A CA 1
ATOM 751 C C . GLN A 1 96 ? -32.012 2.951 49.520 1.00 50.41 96 GLN A C 1
ATOM 753 O O . GLN A 1 96 ? -31.192 3.065 50.429 1.00 50.41 96 GLN A O 1
ATOM 758 N N . LYS A 1 97 ? -33.224 3.504 49.568 1.00 42.66 97 LYS A N 1
ATOM 759 C CA . LYS A 1 97 ? -33.836 3.977 50.795 1.00 42.66 97 LYS A CA 1
ATOM 760 C C . LYS A 1 97 ? -34.037 2.729 51.640 1.00 42.66 97 LYS A C 1
ATOM 762 O O . LYS A 1 97 ? -35.047 2.045 51.516 1.00 42.66 97 LYS A O 1
ATOM 767 N N . SER A 1 98 ? -33.039 2.398 52.445 1.00 48.84 98 SER A N 1
ATOM 768 C CA . SER A 1 98 ? -33.236 1.597 53.640 1.00 48.84 98 SER A CA 1
ATOM 769 C C . SER A 1 98 ? -34.081 2.469 54.558 1.00 48.84 98 SER A C 1
ATOM 771 O O . SER A 1 98 ? -33.551 3.335 55.249 1.00 48.84 98 SER A O 1
ATOM 773 N N . GLU A 1 99 ? -35.403 2.353 54.453 1.00 46.66 99 GLU A N 1
ATOM 774 C CA . GLU A 1 99 ? -36.303 3.025 55.380 1.00 46.66 99 GLU A CA 1
ATOM 775 C C . GLU A 1 99 ? -35.990 2.558 56.806 1.00 46.66 99 GLU A C 1
ATOM 777 O O . GLU A 1 99 ? -35.893 1.366 57.102 1.00 46.66 99 GLU A O 1
ATOM 782 N N . GLU A 1 100 ? -35.759 3.535 57.674 1.00 44.22 100 GLU A N 1
ATOM 783 C CA . GLU A 1 100 ? -35.549 3.367 59.102 1.00 44.22 100 GLU A CA 1
ATOM 784 C C . GLU A 1 100 ? -36.823 2.886 59.820 1.00 44.22 100 GLU A C 1
ATOM 786 O O . GLU A 1 100 ? -37.843 3.568 59.796 1.00 44.22 100 GLU A O 1
ATOM 791 N N . GLY A 1 101 ? -36.687 1.802 60.597 1.00 46.72 101 GLY A N 1
ATOM 792 C CA . GLY A 1 101 ? -37.320 1.618 61.919 1.00 46.72 101 GLY A CA 1
ATOM 793 C C . GLY A 1 101 ? -38.749 1.041 61.975 1.00 46.72 101 GLY A C 1
ATOM 794 O O . GLY A 1 101 ? -39.525 1.235 61.050 1.00 46.72 101 GLY A O 1
ATOM 795 N N . PRO A 1 102 ? -39.138 0.363 63.086 1.00 48.44 102 PRO A N 1
ATOM 796 C CA . PRO A 1 102 ? -39.000 0.947 64.422 1.00 48.44 102 PRO A CA 1
ATOM 797 C C . PRO A 1 102 ? -38.406 0.036 65.519 1.00 48.44 102 PRO A C 1
ATOM 799 O O . PRO A 1 102 ? -38.296 -1.181 65.412 1.00 48.44 102 PRO A O 1
ATOM 802 N N . LYS A 1 103 ? -38.022 0.707 66.612 1.00 53.94 103 LYS A N 1
ATOM 803 C CA . LYS A 1 103 ? -37.500 0.195 67.887 1.00 53.94 103 LYS A CA 1
ATOM 804 C C . LYS A 1 103 ? -38.483 -0.754 68.597 1.00 53.94 103 LYS A C 1
ATOM 806 O O . LYS A 1 103 ? -39.663 -0.433 68.681 1.00 53.94 103 LYS A O 1
ATOM 811 N N . GLY A 1 104 ? -37.960 -1.790 69.266 1.00 44.66 104 GLY A N 1
ATOM 812 C CA . GLY A 1 104 ? -38.581 -2.351 70.477 1.00 44.66 104 GLY A CA 1
ATOM 813 C C . GLY A 1 104 ? -38.639 -3.877 70.573 1.00 44.66 104 GLY A C 1
ATOM 814 O O . GLY A 1 104 ? -39.535 -4.491 70.012 1.00 44.66 104 GLY A O 1
ATOM 815 N N . ASN A 1 105 ? -37.720 -4.472 71.343 1.00 47.81 105 ASN A N 1
ATOM 816 C CA . ASN A 1 105 ? -38.033 -5.352 72.483 1.00 47.81 105 ASN A CA 1
ATOM 817 C C . ASN A 1 105 ? -36.727 -5.791 73.182 1.00 47.81 105 ASN A C 1
ATOM 819 O O . ASN A 1 105 ? -35.802 -6.230 72.497 1.00 47.81 105 ASN A O 1
ATOM 823 N N . PRO A 1 106 ? -36.605 -5.680 74.520 1.00 59.25 106 PRO A N 1
ATOM 824 C CA . PRO A 1 106 ? -35.470 -6.256 75.236 1.00 59.25 106 PRO A CA 1
ATOM 825 C C . PRO A 1 106 ? -35.588 -7.791 75.281 1.00 59.25 106 PRO A C 1
ATOM 827 O O . PRO A 1 106 ? -36.707 -8.315 75.299 1.00 59.25 106 PRO A O 1
ATOM 830 N N . PRO A 1 107 ? -34.468 -8.538 75.330 1.00 55.00 107 PRO A N 1
ATOM 831 C CA . PRO A 1 107 ? -34.529 -9.976 75.541 1.00 55.00 107 PRO A CA 1
ATOM 832 C C . PRO A 1 107 ? -35.041 -10.255 76.957 1.00 55.00 107 PRO A C 1
ATOM 834 O O . PRO A 1 107 ? -34.435 -9.850 77.950 1.00 55.00 107 PRO A O 1
ATOM 837 N N . ALA A 1 108 ? -36.178 -10.942 77.039 1.00 49.12 108 ALA A N 1
ATOM 838 C CA . ALA A 1 108 ? -36.708 -11.464 78.286 1.00 49.12 108 ALA A CA 1
ATOM 839 C C . ALA A 1 108 ? -35.703 -12.459 78.885 1.00 49.12 108 ALA A C 1
ATOM 841 O O . ALA A 1 108 ? -35.461 -13.529 78.322 1.00 49.12 108 ALA A O 1
ATOM 842 N N . GLY A 1 109 ? -35.133 -12.096 80.035 1.00 50.84 109 GLY A N 1
ATOM 843 C CA . GLY A 1 109 ? -34.515 -13.057 80.937 1.00 50.84 109 GLY A CA 1
ATOM 844 C C . GLY A 1 109 ? -35.550 -14.104 81.349 1.00 50.84 109 GLY A C 1
ATOM 845 O O . GLY A 1 109 ? -36.717 -13.783 81.582 1.00 50.84 109 GLY A O 1
ATOM 846 N N . LYS A 1 110 ? -35.127 -15.364 81.393 1.00 55.81 110 LYS A N 1
ATOM 847 C CA . LYS A 1 110 ? -35.904 -16.478 81.943 1.00 55.81 110 LYS A CA 1
ATOM 848 C C . LYS A 1 110 ? -35.240 -16.956 83.247 1.00 55.81 110 LYS A C 1
ATOM 850 O O . LYS A 1 110 ? -34.037 -16.734 83.384 1.00 55.81 110 LYS A O 1
ATOM 855 N N . PRO A 1 111 ? -36.042 -17.496 84.186 1.00 61.78 111 PRO A N 1
ATOM 856 C CA . PRO A 1 111 ? -35.702 -17.660 85.603 1.00 61.78 111 PRO A CA 1
ATOM 857 C C . PRO A 1 111 ? -34.638 -18.723 85.879 1.00 61.78 111 PRO A C 1
ATOM 859 O O . PRO A 1 111 ? -34.494 -19.646 85.046 1.00 61.78 111 PRO A O 1
#

Foldseek 3Di:
DDDPPPPPDDDDDDPVCVVVVVVVVVVVVVVVVVVVVVVVVVVVVVVVVVVVVVVVVVCVVVVVVVVVQVVCVVVVNPDDPVVCVVVVHDPDDPPPCPDDDDDDDDDDDDD

Sequence (111 aa):
MLGDDSHDRAPVPSIDELPFLRADNEEAKSGLLDALDMAERTRREQQGLVVEYLRQLESAAFSGLQQNESARARAGLGPSRRQRRRQGMSDFEPLQKSEEGPKGNPPAGKP

Secondary structure (DSSP, 8-state):
---------PPPPPTTTHHHHHHHHHHHHHHHHHHHHHHHHHHHHHHHHHHHHHHHHHHHHHHHHHHHHHHHHHTT--S-HHHHHHTT-----------------------

pLDDT: mean 72.65, std 14.13, range [42.66, 92.25]